Protein AF-A0A962VX64-F1 (afdb_monomer_lite)

Structure (mmCIF, N/CA/C/O backbone):
data_AF-A0A962VX64-F1
#
_entry.id   AF-A0A962VX64-F1
#
loop_
_atom_site.group_PDB
_atom_site.id
_atom_site.type_symbol
_atom_site.label_atom_id
_atom_site.label_alt_id
_atom_site.label_comp_id
_atom_site.label_asym_id
_atom_site.label_entity_id
_atom_site.label_seq_id
_atom_site.pdbx_PDB_ins_code
_atom_site.Cartn_x
_atom_site.Cartn_y
_atom_site.Cartn_z
_atom_site.occupancy
_atom_site.B_iso_or_equiv
_atom_site.auth_seq_id
_atom_site.auth_comp_i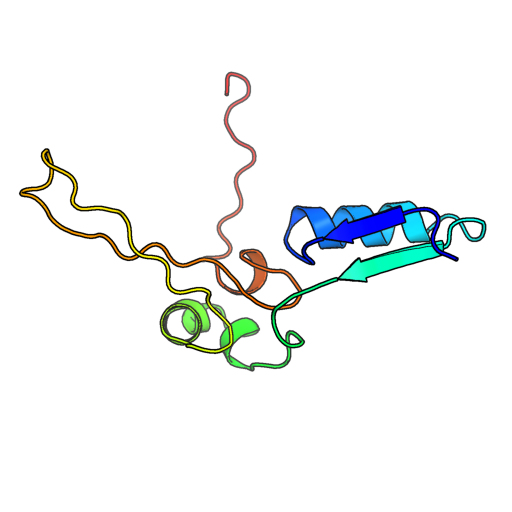d
_atom_site.auth_asym_id
_atom_site.auth_atom_id
_atom_site.pdbx_PDB_model_num
ATOM 1 N N . MET A 1 1 ? -16.042 -11.989 18.199 1.00 88.25 1 MET A N 1
ATOM 2 C CA . MET A 1 1 ? -16.595 -12.314 16.866 1.00 88.25 1 MET A CA 1
ATOM 3 C C . MET A 1 1 ? -16.645 -10.996 16.122 1.00 88.25 1 MET A C 1
ATOM 5 O O . MET A 1 1 ? -17.040 -10.033 16.756 1.00 88.25 1 MET A O 1
ATOM 9 N N . TYR A 1 2 ? -16.174 -10.919 14.879 1.00 97.50 2 TYR A N 1
ATOM 10 C CA . TYR A 1 2 ? -16.116 -9.650 14.140 1.00 97.50 2 TYR A CA 1
ATOM 11 C C . TYR A 1 2 ? -17.360 -9.470 13.272 1.00 97.50 2 TYR A C 1
ATOM 13 O O . TYR A 1 2 ? -17.817 -10.446 12.678 1.00 97.50 2 TYR A O 1
ATOM 21 N N . ASP A 1 3 ? -17.859 -8.240 13.181 1.00 97.94 3 ASP A N 1
ATOM 22 C CA . ASP A 1 3 ? -18.938 -7.859 12.263 1.00 97.94 3 ASP A CA 1
ATOM 23 C C . ASP A 1 3 ? -18.390 -7.645 10.849 1.00 97.94 3 ASP A C 1
ATOM 25 O O . ASP A 1 3 ? -19.006 -8.037 9.861 1.00 97.94 3 ASP A O 1
ATOM 29 N N . ASP A 1 4 ? -17.184 -7.076 10.765 1.00 98.31 4 ASP A N 1
ATOM 30 C CA . ASP A 1 4 ? -16.494 -6.791 9.514 1.00 98.31 4 ASP A CA 1
ATOM 31 C C . ASP A 1 4 ? -15.075 -7.355 9.537 1.00 98.31 4 ASP A C 1
ATOM 33 O O . ASP A 1 4 ? -14.319 -7.157 10.493 1.00 98.31 4 ASP A O 1
ATOM 37 N N . ILE A 1 5 ? -14.685 -8.009 8.444 1.00 98.50 5 ILE A N 1
ATOM 38 C CA . ILE A 1 5 ? -13.303 -8.421 8.196 1.00 98.50 5 ILE A CA 1
ATOM 39 C C . ILE A 1 5 ? -12.836 -7.741 6.915 1.00 98.50 5 ILE A C 1
ATOM 41 O O . ILE A 1 5 ? -13.332 -8.020 5.824 1.00 98.50 5 ILE A O 1
ATOM 45 N N . ILE A 1 6 ? -11.862 -6.851 7.051 1.00 98.69 6 ILE A N 1
ATOM 46 C CA . ILE A 1 6 ? -11.258 -6.111 5.950 1.00 98.69 6 ILE A CA 1
ATOM 47 C C . ILE A 1 6 ? -9.923 -6.772 5.623 1.00 98.69 6 ILE A C 1
ATOM 49 O O . ILE A 1 6 ? -9.024 -6.839 6.462 1.00 98.69 6 ILE A O 1
ATOM 53 N N . VAL A 1 7 ? -9.788 -7.251 4.388 1.00 98.62 7 VAL A N 1
ATOM 54 C CA . VAL A 1 7 ? -8.555 -7.874 3.897 1.00 98.62 7 VAL A CA 1
ATOM 55 C C . VAL A 1 7 ? -7.751 -6.841 3.110 1.00 98.62 7 VAL A C 1
ATOM 57 O O . VAL A 1 7 ? -8.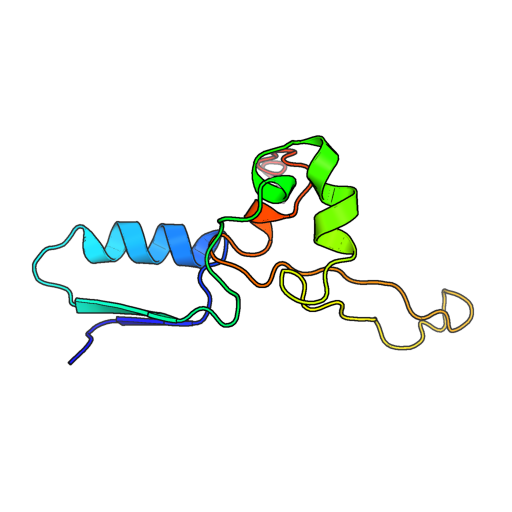110 -6.468 1.995 1.00 98.62 7 VAL A O 1
ATOM 60 N N . GLY A 1 8 ? -6.651 -6.394 3.707 1.00 98.50 8 GLY A N 1
ATOM 61 C CA . GLY A 1 8 ? -5.717 -5.404 3.184 1.00 98.50 8 GLY A CA 1
ATOM 62 C C . GLY A 1 8 ? -5.860 -4.047 3.870 1.00 98.50 8 GLY A C 1
ATOM 63 O O . GLY A 1 8 ? -6.831 -3.325 3.651 1.00 98.50 8 GLY A O 1
ATOM 64 N N . ALA A 1 9 ? -4.837 -3.636 4.617 1.00 98.38 9 ALA A N 1
ATOM 65 C CA . ALA A 1 9 ? -4.697 -2.301 5.198 1.00 98.38 9 ALA A CA 1
ATOM 66 C C . ALA A 1 9 ? -4.046 -1.327 4.207 1.00 98.38 9 ALA A C 1
ATOM 68 O O . ALA A 1 9 ? -3.085 -0.631 4.522 1.00 98.38 9 ALA A O 1
ATOM 69 N N . GLY A 1 10 ? -4.559 -1.292 2.976 1.00 98.12 10 GLY A N 1
ATOM 70 C CA . GLY A 1 10 ? -4.144 -0.327 1.960 1.00 98.12 10 GLY A CA 1
ATOM 71 C C . GLY A 1 10 ? -4.874 1.012 2.068 1.00 98.12 10 GLY A C 1
ATOM 72 O O . GLY A 1 10 ? -5.640 1.252 2.998 1.00 98.12 10 GLY A O 1
ATOM 73 N N . SER A 1 11 ? -4.708 1.861 1.051 1.00 97.81 11 SER A N 1
ATOM 74 C CA . SER A 1 11 ? -5.298 3.206 0.977 1.00 97.81 11 SER A CA 1
ATOM 75 C C . SER A 1 11 ? -6.799 3.237 1.296 1.00 97.81 11 SER A C 1
ATOM 77 O O . SER A 1 11 ? -7.249 4.082 2.062 1.00 97.81 11 SER A O 1
ATOM 79 N N . ALA A 1 12 ? -7.573 2.299 0.742 1.00 98.44 12 ALA A N 1
ATOM 80 C CA . ALA A 1 12 ? -9.006 2.188 1.014 1.00 98.44 12 ALA A CA 1
ATOM 81 C C . ALA A 1 12 ? -9.298 1.444 2.327 1.00 98.44 12 ALA A C 1
ATOM 83 O O . ALA A 1 12 ? -10.156 1.874 3.094 1.00 98.44 12 ALA A O 1
ATOM 84 N N . GLY A 1 13 ? -8.571 0.355 2.605 1.00 98.56 13 GLY A N 1
ATOM 85 C CA . GLY A 1 13 ? -8.801 -0.490 3.779 1.00 98.56 13 GLY A CA 1
ATOM 86 C C . GLY A 1 13 ? -8.592 0.246 5.099 1.00 98.56 13 GLY A C 1
ATOM 87 O O . GLY A 1 13 ? -9.434 0.144 5.985 1.00 98.56 13 GLY A O 1
ATOM 88 N N . CYS A 1 14 ? -7.543 1.069 5.205 1.00 98.38 14 CYS A N 1
ATOM 89 C CA . CYS A 1 14 ? -7.313 1.913 6.381 1.00 98.38 14 CYS A CA 1
ATOM 90 C C . CYS A 1 14 ? -8.452 2.919 6.605 1.00 98.38 14 CYS A C 1
ATOM 92 O O . CYS A 1 14 ? -8.883 3.121 7.739 1.00 98.38 14 CYS A O 1
ATOM 94 N N . VAL A 1 15 ? -8.961 3.543 5.535 1.00 98.56 15 VAL A N 1
ATOM 95 C CA . VAL A 1 15 ? -10.084 4.490 5.633 1.00 98.56 15 VAL A CA 1
ATOM 96 C C . VAL A 1 15 ? -11.356 3.766 6.059 1.00 98.56 15 VAL A C 1
ATOM 98 O O . VAL A 1 15 ? -12.043 4.234 6.963 1.00 98.56 15 VAL A O 1
ATOM 101 N N . LEU A 1 16 ? -11.657 2.626 5.437 1.00 98.50 16 LEU A N 1
ATOM 102 C CA . LEU A 1 16 ? -12.834 1.829 5.757 1.00 98.50 16 LEU A CA 1
ATOM 103 C C . LEU A 1 16 ? -12.800 1.350 7.212 1.00 98.50 16 LEU A C 1
ATOM 105 O O . LEU A 1 16 ? -13.773 1.558 7.931 1.00 98.50 16 LEU A O 1
ATOM 109 N N . ALA A 1 17 ? -11.671 0.789 7.655 1.00 98.56 17 ALA A N 1
ATOM 110 C CA . ALA A 1 17 ? -11.497 0.312 9.022 1.00 98.56 17 ALA A CA 1
ATOM 111 C C . ALA A 1 17 ? -11.751 1.432 10.034 1.00 98.56 17 ALA A C 1
ATOM 113 O O . ALA A 1 17 ? -12.587 1.263 10.912 1.00 98.56 17 ALA A O 1
ATOM 114 N N . ASN A 1 18 ? -11.121 2.596 9.840 1.00 98.62 18 ASN A N 1
ATOM 115 C CA . ASN A 1 18 ? -11.293 3.765 10.704 1.00 98.62 18 ASN A CA 1
ATOM 116 C C . ASN A 1 18 ? -12.756 4.244 10.759 1.00 98.62 18 ASN A C 1
ATOM 118 O O . ASN A 1 18 ? -13.280 4.561 11.823 1.00 98.62 18 ASN A O 1
ATOM 122 N N . ARG A 1 19 ? -13.441 4.297 9.610 1.00 98.56 19 ARG A N 1
ATOM 123 C CA . ARG A 1 19 ? -14.832 4.768 9.542 1.00 98.56 19 ARG A CA 1
ATOM 124 C C . ARG A 1 19 ? -15.813 3.790 10.183 1.00 98.56 19 ARG A C 1
ATOM 126 O O . ARG A 1 19 ? -16.721 4.242 10.870 1.00 98.56 19 ARG A O 1
ATOM 133 N N . LEU A 1 20 ? -15.641 2.487 9.966 1.00 98.44 20 LEU A N 1
ATOM 134 C CA . LEU A 1 20 ? -16.513 1.463 10.544 1.00 98.44 20 LEU A CA 1
ATOM 135 C C . LEU A 1 20 ? -16.290 1.316 12.051 1.00 98.44 20 LEU A C 1
ATOM 137 O O . LEU A 1 20 ? -17.260 1.240 12.797 1.00 98.44 20 LEU A O 1
ATOM 141 N N . SER A 1 21 ? -15.034 1.353 12.510 1.00 98.31 21 SER A N 1
ATOM 142 C CA . SER A 1 21 ? -14.700 1.248 13.936 1.00 98.31 21 SER A CA 1
ATOM 143 C C . SER A 1 21 ? -15.053 2.498 14.749 1.00 98.31 21 SER A C 1
ATOM 145 O O . SER A 1 21 ? -14.884 2.498 15.964 1.00 98.31 21 SER A O 1
ATOM 147 N N . ALA A 1 22 ? -15.492 3.583 14.101 1.00 98.56 22 ALA A N 1
ATOM 148 C CA . ALA A 1 22 ? -15.988 4.769 14.794 1.00 98.56 22 ALA A CA 1
ATOM 149 C C . ALA A 1 22 ? -17.345 4.520 15.478 1.00 98.56 22 ALA A C 1
ATOM 151 O O . ALA A 1 22 ? -17.695 5.243 16.409 1.00 98.56 22 ALA A O 1
ATOM 152 N N . ASP A 1 23 ? -18.101 3.511 15.032 1.00 98.31 23 ASP A N 1
ATOM 153 C CA . ASP A 1 23 ? -19.273 3.017 15.751 1.00 98.31 23 ASP A CA 1
ATOM 154 C C . ASP A 1 23 ? -18.820 2.040 16.852 1.00 98.31 23 ASP A C 1
ATOM 156 O O . ASP A 1 23 ? -18.300 0.967 16.533 1.00 98.31 23 ASP A O 1
ATOM 160 N N . PRO A 1 24 ? -19.022 2.362 18.145 1.00 97.44 24 PRO A N 1
ATOM 161 C CA . PRO A 1 24 ? -18.591 1.504 19.249 1.00 97.44 24 PRO A CA 1
ATOM 162 C C . PRO A 1 24 ? -19.317 0.152 19.294 1.00 97.44 24 PRO A C 1
ATOM 164 O O . PRO A 1 24 ? -18.877 -0.744 20.014 1.00 97.44 24 PRO A O 1
ATOM 167 N N . ASN A 1 25 ? -20.412 -0.013 18.545 1.00 97.81 25 ASN A N 1
ATOM 168 C CA . ASN A 1 25 ? -21.154 -1.270 18.469 1.00 97.81 25 ASN A CA 1
ATOM 169 C C . ASN A 1 25 ? -20.623 -2.227 17.393 1.00 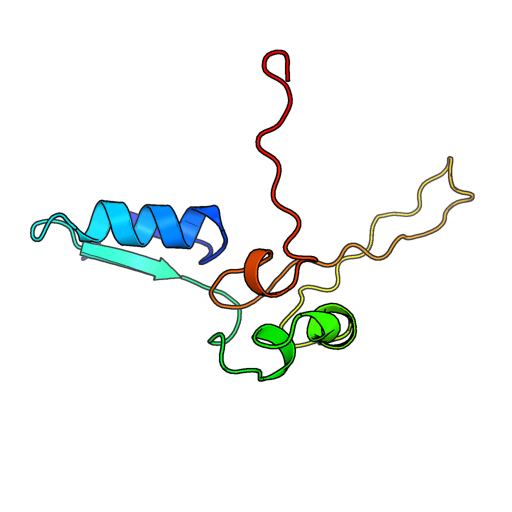97.81 25 ASN A C 1
ATOM 171 O O . ASN A 1 25 ? -21.182 -3.311 17.246 1.00 97.81 25 ASN A O 1
ATOM 175 N N . ARG A 1 26 ? -19.578 -1.851 16.640 1.00 97.94 26 ARG A N 1
ATOM 176 C CA . ARG A 1 26 ? -18.986 -2.691 15.588 1.00 97.94 26 ARG A CA 1
ATOM 177 C C . ARG A 1 26 ? -17.609 -3.207 15.982 1.00 97.94 26 ARG A C 1
ATOM 179 O O . ARG A 1 26 ? -16.710 -2.439 16.323 1.00 97.94 26 ARG A O 1
ATOM 186 N N . GLN A 1 27 ? -17.402 -4.514 15.851 1.00 98.44 27 GLN A N 1
ATOM 187 C CA . GLN A 1 27 ? -16.088 -5.146 15.922 1.00 98.44 27 GLN A CA 1
ATOM 188 C C . GLN A 1 27 ? -15.508 -5.323 14.518 1.00 98.44 27 GLN A C 1
ATOM 190 O O . GLN A 1 27 ? -15.930 -6.193 13.758 1.00 98.44 27 GLN A O 1
ATOM 195 N N . VAL A 1 28 ? -14.482 -4.535 14.198 1.00 98.62 28 VAL A N 1
ATOM 196 C CA . VAL A 1 28 ? -13.790 -4.575 12.903 1.00 98.62 28 VAL A CA 1
ATOM 197 C C . VAL A 1 28 ? -12.452 -5.301 13.042 1.00 98.62 28 VAL A C 1
ATOM 199 O O . VAL A 1 28 ? -11.628 -4.948 13.884 1.00 98.62 28 VAL A O 1
ATOM 202 N N . CYS A 1 29 ? -12.210 -6.295 12.189 1.00 98.50 29 CYS A N 1
ATOM 203 C CA . CYS A 1 29 ? -10.902 -6.919 12.007 1.00 98.50 29 CYS A CA 1
ATOM 204 C C . CYS A 1 29 ? -10.254 -6.388 10.729 1.00 98.50 29 CYS A C 1
ATOM 206 O O . CYS A 1 29 ? -10.844 -6.473 9.653 1.00 98.50 29 CYS A O 1
ATOM 208 N N . LEU A 1 30 ? -9.028 -5.882 10.833 1.00 98.56 30 LEU A N 1
ATOM 209 C CA . LEU A 1 30 ? -8.221 -5.482 9.685 1.00 98.56 30 LEU A CA 1
ATOM 210 C C . LEU A 1 30 ? -7.024 -6.425 9.561 1.00 98.56 30 LEU A C 1
ATOM 212 O O . LEU A 1 30 ? -6.205 -6.510 10.473 1.00 98.56 30 LEU A O 1
ATOM 216 N N . LEU A 1 31 ? -6.926 -7.124 8.433 1.00 98.44 31 LEU A N 1
ATOM 217 C CA . LEU A 1 31 ? -5.842 -8.057 8.141 1.00 98.44 31 LEU A CA 1
ATOM 218 C C . LEU A 1 31 ? -4.909 -7.456 7.094 1.00 98.44 31 LEU A C 1
ATOM 220 O O . LEU A 1 31 ? -5.346 -7.130 5.996 1.00 98.44 31 LEU A O 1
ATOM 224 N N . GLU A 1 32 ? -3.621 -7.357 7.403 1.00 98.50 32 GLU A N 1
ATOM 225 C CA . GLU A 1 32 ? -2.589 -6.904 6.468 1.00 98.50 32 GLU A CA 1
ATOM 226 C C . GLU A 1 32 ? -1.486 -7.953 6.357 1.00 98.50 32 GLU A C 1
ATOM 228 O O . GLU A 1 32 ? -1.058 -8.533 7.352 1.00 98.50 32 GLU A O 1
ATOM 233 N N . ALA A 1 33 ? -1.041 -8.221 5.129 1.00 98.31 33 ALA A N 1
ATOM 234 C CA . ALA A 1 33 ? -0.014 -9.224 4.865 1.00 98.31 33 ALA A CA 1
ATOM 235 C C . ALA A 1 33 ? 1.407 -8.692 5.104 1.00 98.31 33 ALA A C 1
ATOM 237 O O . ALA A 1 33 ? 2.352 -9.476 5.232 1.00 98.31 33 ALA A O 1
ATOM 238 N N . GLY A 1 34 ? 1.582 -7.372 5.043 1.00 97.62 34 GLY A N 1
ATOM 239 C CA . GLY A 1 34 ? 2.834 -6.691 5.336 1.00 97.62 34 GLY A CA 1
ATOM 240 C C . GLY A 1 34 ? 3.053 -6.367 6.811 1.00 97.62 34 GLY A C 1
ATOM 241 O O . GLY A 1 34 ? 2.153 -6.537 7.629 1.00 97.62 34 GLY A O 1
ATOM 242 N N . PRO A 1 35 ? 4.262 -5.891 7.155 1.00 97.50 35 PRO A N 1
ATOM 243 C CA . PRO A 1 35 ? 4.561 -5.407 8.493 1.00 97.50 35 PRO A CA 1
ATOM 244 C C . PRO A 1 35 ? 3.885 -4.054 8.766 1.00 97.50 35 PRO A C 1
ATOM 246 O O . PRO A 1 35 ? 3.263 -3.442 7.893 1.00 97.50 35 PRO A O 1
ATOM 249 N N . GLU A 1 36 ? 4.054 -3.568 9.990 1.00 97.00 36 GLU A N 1
ATOM 250 C CA . GLU A 1 36 ? 3.725 -2.192 10.344 1.00 97.00 36 GLU A CA 1
ATOM 251 C C . GLU A 1 36 ? 4.584 -1.172 9.578 1.00 97.00 36 GLU A C 1
ATOM 253 O O . GLU A 1 36 ? 5.724 -1.442 9.184 1.00 97.00 36 GLU A O 1
ATOM 258 N N . ASP A 1 37 ? 4.045 0.038 9.431 1.00 93.94 37 ASP A N 1
ATOM 259 C CA . ASP A 1 37 ? 4.683 1.173 8.761 1.00 93.94 37 ASP A CA 1
ATOM 260 C C . ASP A 1 37 ? 5.721 1.872 9.668 1.00 93.94 37 ASP A C 1
ATOM 262 O O . ASP A 1 37 ? 5.567 3.012 10.107 1.00 93.94 37 ASP A O 1
ATOM 266 N N . THR A 1 38 ? 6.792 1.154 10.006 1.00 96.62 38 THR A N 1
ATOM 267 C CA . THR A 1 38 ? 7.859 1.652 10.897 1.00 96.62 38 THR A CA 1
ATOM 268 C C . THR A 1 38 ? 9.166 1.954 10.168 1.00 96.62 38 THR A C 1
ATOM 270 O O . THR A 1 38 ? 10.116 2.464 10.763 1.00 96.62 38 THR A O 1
ATOM 273 N N . SER A 1 39 ? 9.249 1.658 8.867 1.00 96.25 39 SER A N 1
ATOM 274 C CA . SER A 1 39 ? 10.465 1.903 8.092 1.00 96.25 39 SER A CA 1
ATOM 275 C C . SER A 1 39 ? 10.694 3.406 7.893 1.00 96.25 39 SER A C 1
ATOM 277 O O . SER A 1 39 ? 9.829 4.068 7.323 1.00 96.25 39 SER A O 1
ATOM 279 N N . PRO A 1 40 ? 11.878 3.959 8.224 1.00 96.44 40 PRO A N 1
ATOM 280 C CA . PRO A 1 40 ? 12.177 5.374 7.976 1.00 96.44 40 PRO A CA 1
ATOM 281 C C . PRO A 1 40 ? 12.048 5.779 6.502 1.00 96.44 40 PRO A C 1
ATOM 283 O O . PRO A 1 40 ? 11.772 6.934 6.194 1.00 96.44 40 PRO A O 1
ATOM 286 N N . TRP A 1 41 ? 12.219 4.823 5.582 1.00 96.69 41 TRP A N 1
ATOM 287 C CA . TRP A 1 41 ? 12.073 5.049 4.144 1.00 96.69 41 TRP A CA 1
ATOM 288 C C . TRP A 1 41 ? 10.636 5.327 3.709 1.00 96.69 41 TRP A C 1
ATOM 290 O O . TRP A 1 41 ? 10.443 5.866 2.629 1.00 96.69 41 TRP A O 1
ATOM 300 N N . ILE A 1 42 ? 9.634 4.960 4.506 1.00 97.00 42 ILE A N 1
ATOM 301 C CA . ILE A 1 42 ? 8.244 5.321 4.213 1.00 97.00 42 ILE A CA 1
ATOM 302 C C . ILE A 1 42 ? 7.997 6.794 4.559 1.00 97.00 42 ILE A C 1
ATOM 304 O O . ILE A 1 42 ? 7.355 7.524 3.811 1.00 97.00 42 ILE A O 1
ATOM 308 N N . HIS A 1 43 ? 8.588 7.258 5.657 1.00 96.06 43 HIS A N 1
ATOM 309 C CA . HIS A 1 43 ? 8.380 8.607 6.189 1.00 96.06 43 HIS A CA 1
ATOM 310 C C . HIS A 1 43 ? 9.228 9.683 5.492 1.00 96.06 43 HIS A C 1
ATOM 312 O O . HIS A 1 43 ? 9.050 10.875 5.738 1.00 96.06 43 HIS A O 1
ATOM 318 N N . LEU A 1 44 ? 10.147 9.284 4.607 1.00 96.19 44 LEU A N 1
ATOM 319 C CA . LEU A 1 44 ? 10.948 10.187 3.780 1.00 96.19 44 LEU A CA 1
ATOM 320 C C . LEU A 1 44 ? 10.411 10.210 2.340 1.00 96.19 44 LEU A C 1
ATOM 322 O O . LEU A 1 44 ? 10.406 9.162 1.699 1.00 96.19 44 LEU A O 1
ATOM 326 N N . PRO A 1 45 ? 10.086 11.382 1.757 1.00 92.00 45 PRO A N 1
ATOM 327 C CA . PRO A 1 45 ? 9.591 11.488 0.379 1.00 92.00 45 PRO A CA 1
ATOM 328 C C . PRO A 1 45 ? 10.438 10.773 -0.682 1.00 92.00 45 PRO A C 1
ATOM 330 O O . PRO A 1 45 ? 9.931 10.051 -1.537 1.00 92.00 45 PRO A O 1
ATOM 333 N N . VAL A 1 46 ? 11.761 10.940 -0.611 1.00 95.12 46 VAL A N 1
ATOM 334 C CA . VAL A 1 46 ? 12.720 10.290 -1.523 1.00 95.12 46 VAL A CA 1
ATOM 335 C C . VAL A 1 46 ? 12.866 8.785 -1.250 1.00 95.12 46 VAL A C 1
ATOM 337 O O . VAL A 1 46 ? 13.447 8.042 -2.040 1.00 95.12 46 VAL A O 1
ATOM 340 N N . GLY A 1 47 ? 12.326 8.312 -0.130 1.00 95.12 47 GLY A N 1
ATOM 341 C CA . GLY A 1 47 ? 12.406 6.936 0.329 1.00 95.12 47 GLY A CA 1
ATOM 342 C C . GLY A 1 47 ? 11.691 5.926 -0.574 1.00 95.12 47 GLY A C 1
ATOM 343 O O . GLY A 1 47 ? 12.025 4.739 -0.529 1.00 95.12 47 GLY A O 1
ATOM 344 N N . ILE A 1 48 ? 10.819 6.391 -1.481 1.00 95.19 48 ILE A N 1
ATOM 345 C CA . ILE A 1 48 ? 10.153 5.573 -2.507 1.00 95.19 48 ILE A CA 1
ATOM 346 C C . ILE A 1 48 ? 11.124 4.660 -3.276 1.00 95.19 48 ILE A C 1
ATOM 348 O O . ILE A 1 48 ? 10.828 3.491 -3.520 1.00 95.19 48 ILE A O 1
ATOM 352 N N . PHE A 1 49 ? 12.328 5.135 -3.612 1.00 93.88 49 PHE A N 1
ATOM 353 C CA . PHE A 1 49 ? 13.305 4.330 -4.356 1.00 93.88 49 PHE A CA 1
ATOM 354 C C . PHE A 1 49 ? 13.791 3.105 -3.568 1.00 93.88 49 PHE A C 1
ATOM 356 O O . PHE A 1 49 ? 14.098 2.063 -4.159 1.00 93.88 49 PHE A O 1
ATOM 363 N N . PHE A 1 50 ? 13.847 3.214 -2.240 1.00 95.81 50 PHE A N 1
ATOM 364 C CA . PHE A 1 50 ? 14.228 2.122 -1.349 1.00 95.81 50 PHE A CA 1
ATOM 365 C C . PHE A 1 50 ? 13.041 1.194 -1.084 1.00 95.81 50 PHE A C 1
ATOM 367 O O . PHE A 1 50 ? 13.187 -0.029 -1.168 1.00 95.81 50 PHE A O 1
ATOM 374 N N . THR A 1 51 ? 11.850 1.747 -0.841 1.00 95.88 51 THR A N 1
ATOM 375 C CA . THR A 1 51 ? 10.645 0.948 -0.573 1.00 95.88 51 THR A CA 1
ATOM 376 C C . THR A 1 51 ? 10.185 0.161 -1.803 1.00 95.88 51 THR A C 1
ATOM 378 O O . THR A 1 51 ? 9.796 -0.998 -1.666 1.00 95.88 51 THR A O 1
ATOM 381 N N . MET A 1 52 ? 10.340 0.696 -3.021 1.00 93.69 52 MET A N 1
ATOM 382 C CA . MET A 1 52 ? 10.077 -0.033 -4.272 1.00 93.69 52 MET A CA 1
ATOM 383 C C . MET A 1 52 ? 10.950 -1.285 -4.433 1.00 93.69 52 MET A C 1
ATOM 385 O O . MET A 1 52 ? 10.512 -2.275 -5.012 1.00 93.69 52 MET A O 1
ATOM 389 N N . ARG A 1 53 ? 12.190 -1.265 -3.934 1.00 92.56 53 ARG A N 1
ATOM 390 C CA . ARG A 1 53 ? 13.135 -2.391 -4.049 1.00 92.56 53 ARG A CA 1
ATOM 391 C C . ARG A 1 53 ? 13.042 -3.376 -2.882 1.00 92.56 53 ARG A C 1
ATOM 393 O O . ARG A 1 53 ? 13.614 -4.465 -2.963 1.00 92.56 53 ARG A O 1
ATOM 400 N N . SER A 1 54 ? 12.334 -3.011 -1.816 1.00 95.75 54 SER A N 1
ATOM 401 C CA . SER A 1 54 ? 12.196 -3.822 -0.609 1.00 95.75 54 SER A CA 1
ATOM 402 C C . SER A 1 54 ? 11.476 -5.142 -0.888 1.00 95.75 54 SER A C 1
ATOM 404 O O . SER A 1 54 ? 10.461 -5.174 -1.573 1.00 95.75 54 SER A O 1
ATOM 406 N N . ARG A 1 55 ? 11.979 -6.248 -0.330 1.00 95.19 55 ARG A N 1
ATOM 407 C CA . ARG A 1 55 ? 11.295 -7.556 -0.372 1.00 95.19 55 ARG A CA 1
ATOM 408 C C . ARG A 1 55 ? 10.247 -7.714 0.733 1.00 95.19 55 ARG A C 1
ATOM 410 O O . ARG A 1 55 ? 9.466 -8.656 0.683 1.00 95.19 55 ARG A O 1
ATOM 417 N N . THR A 1 56 ? 10.265 -6.833 1.733 1.00 96.50 56 THR A N 1
ATOM 418 C CA . THR A 1 56 ? 9.360 -6.884 2.889 1.00 96.50 56 THR A CA 1
ATOM 419 C C . THR A 1 56 ? 8.177 -5.939 2.721 1.00 96.50 56 THR A C 1
ATOM 421 O O . THR A 1 56 ? 7.052 -6.342 2.986 1.00 96.50 56 THR A O 1
ATOM 424 N N . LEU A 1 57 ? 8.427 -4.722 2.224 1.00 97.44 57 LEU A N 1
ATOM 425 C CA . LEU A 1 57 ? 7.427 -3.652 2.081 1.00 97.44 57 LEU A CA 1
ATOM 426 C C . LEU A 1 57 ? 6.738 -3.634 0.710 1.00 97.44 57 LEU A C 1
ATOM 428 O O . LEU A 1 57 ? 5.860 -2.808 0.463 1.00 97.44 57 LEU A O 1
ATOM 432 N N . ASN A 1 58 ? 7.159 -4.502 -0.211 1.00 97.25 58 ASN A N 1
ATOM 433 C CA . ASN A 1 58 ? 6.660 -4.531 -1.578 1.00 97.25 58 ASN A CA 1
ATOM 434 C C . ASN A 1 58 ? 6.420 -5.969 -2.032 1.00 97.25 58 ASN A C 1
ATOM 436 O O . ASN A 1 58 ? 7.254 -6.849 -1.815 1.00 97.25 58 ASN A O 1
ATOM 440 N N . TRP A 1 59 ? 5.303 -6.193 -2.713 1.00 97.56 59 TRP A N 1
ATOM 441 C CA . TRP A 1 59 ? 4.977 -7.476 -3.332 1.00 97.56 59 TRP A CA 1
ATOM 442 C C . TRP A 1 59 ? 5.899 -7.840 -4.499 1.00 97.56 59 TRP A C 1
ATOM 444 O O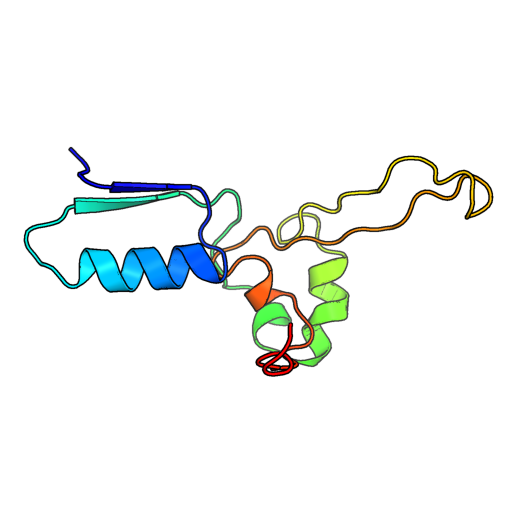 . TRP A 1 59 ? 6.086 -9.017 -4.790 1.00 97.56 59 TRP A O 1
ATOM 454 N N . ARG A 1 60 ? 6.501 -6.835 -5.146 1.00 96.06 60 ARG A N 1
ATOM 455 C CA . ARG A 1 60 ? 7.445 -6.967 -6.264 1.00 96.06 60 ARG A CA 1
ATOM 456 C C . ARG A 1 60 ? 6.909 -7.809 -7.423 1.00 96.06 60 ARG A C 1
ATOM 458 O O . ARG A 1 60 ? 7.644 -8.616 -7.992 1.00 96.06 60 ARG A O 1
ATOM 465 N N . TYR A 1 61 ? 5.645 -7.601 -7.779 1.00 97.12 61 TYR A N 1
ATOM 466 C CA . TYR A 1 61 ? 5.062 -8.278 -8.927 1.00 97.12 61 TYR A CA 1
ATOM 467 C C . TYR A 1 61 ? 5.794 -7.923 -10.219 1.00 97.12 61 TYR A C 1
ATOM 469 O O . TYR A 1 61 ? 6.443 -6.878 -10.349 1.00 97.12 61 TYR A O 1
ATOM 477 N N . GLN A 1 62 ? 5.669 -8.826 -11.178 1.00 97.50 62 GLN A N 1
ATOM 478 C CA . GLN A 1 62 ? 6.068 -8.613 -12.554 1.00 97.50 62 GLN A CA 1
ATOM 479 C C . GLN A 1 62 ? 4.879 -8.934 -13.446 1.00 97.50 62 GLN A C 1
ATOM 481 O O . GLN A 1 62 ? 4.075 -9.802 -13.109 1.00 97.50 62 GLN A O 1
ATOM 486 N N . THR A 1 63 ? 4.766 -8.229 -14.564 1.00 97.88 63 THR A N 1
ATOM 487 C CA . THR A 1 63 ? 3.789 -8.586 -15.593 1.00 97.88 63 THR A CA 1
ATOM 488 C C . THR A 1 63 ? 4.179 -9.909 -16.258 1.00 97.88 63 THR A C 1
ATOM 490 O O . THR A 1 63 ? 5.333 -10.362 -16.179 1.00 97.88 63 THR A O 1
ATOM 493 N N . GLU A 1 64 ? 3.225 -10.511 -16.964 1.00 98.12 64 GLU A N 1
ATOM 494 C CA . GLU A 1 64 ? 3.562 -11.493 -17.990 1.00 98.12 64 GLU A CA 1
ATOM 495 C C . GLU A 1 64 ? 4.305 -10.816 -19.163 1.00 98.12 64 GLU A C 1
ATOM 497 O O . GLU A 1 64 ? 4.398 -9.582 -19.209 1.00 98.12 64 GLU A O 1
ATOM 502 N N . PRO A 1 65 ? 4.943 -11.589 -20.059 1.00 98.12 65 PRO A N 1
ATOM 503 C CA . PRO A 1 65 ? 5.622 -11.044 -21.223 1.00 98.12 65 PRO A CA 1
ATOM 504 C C . PRO A 1 65 ? 4.617 -10.342 -22.133 1.00 98.12 65 PRO A C 1
ATOM 506 O O . PRO A 1 65 ? 3.683 -10.961 -22.636 1.00 98.12 65 PRO A O 1
ATOM 509 N N . GLU A 1 66 ? 4.835 -9.054 -22.368 1.00 97.50 66 GLU A N 1
ATOM 510 C CA . GLU A 1 66 ? 3.950 -8.251 -23.209 1.00 97.50 66 GLU A CA 1
ATOM 511 C C . GLU A 1 66 ? 4.436 -8.286 -24.659 1.00 97.50 66 GLU A C 1
ATOM 513 O O . GLU A 1 66 ? 5.528 -7.794 -24.963 1.00 97.50 66 GLU A O 1
ATOM 518 N N . THR A 1 67 ? 3.639 -8.864 -25.562 1.00 97.56 67 THR A N 1
ATOM 519 C CA . THR A 1 67 ? 4.025 -9.060 -26.975 1.00 97.56 67 THR A CA 1
ATOM 520 C C . THR A 1 67 ? 4.352 -7.728 -27.653 1.00 97.56 67 THR A C 1
ATOM 522 O O . THR A 1 67 ? 5.410 -7.591 -28.268 1.00 97.56 67 THR A O 1
ATOM 525 N N . GLU A 1 68 ? 3.529 -6.706 -27.413 1.00 97.81 68 GLU A N 1
ATOM 526 C CA . GLU A 1 68 ? 3.713 -5.348 -27.949 1.00 97.81 68 GLU A CA 1
ATOM 527 C C . GLU A 1 68 ? 4.897 -4.592 -27.329 1.00 97.81 68 GLU A C 1
ATOM 529 O O . GLU A 1 68 ? 5.282 -3.517 -27.785 1.00 97.81 68 GLU A O 1
ATOM 534 N N . LEU A 1 69 ? 5.510 -5.150 -26.284 1.00 97.44 69 LEU A N 1
ATOM 535 C CA . LEU A 1 69 ? 6.711 -4.610 -25.658 1.00 97.44 69 LEU A CA 1
ATOM 536 C C . LEU A 1 69 ? 7.900 -5.550 -25.842 1.00 97.44 69 LEU A C 1
ATOM 538 O O . LEU A 1 69 ? 8.733 -5.647 -24.939 1.00 97.44 69 LEU A O 1
ATOM 542 N N . TYR A 1 70 ? 7.985 -6.227 -26.992 1.00 97.69 70 TYR A N 1
ATOM 543 C CA . TYR A 1 70 ? 9.051 -7.177 -27.329 1.00 97.69 70 TYR A CA 1
ATOM 544 C C . TYR A 1 70 ? 9.209 -8.287 -26.276 1.00 97.69 70 TYR A C 1
ATOM 546 O O . TYR A 1 70 ? 10.325 -8.651 -25.904 1.00 97.69 70 TYR A O 1
ATOM 554 N N . ASN A 1 71 ? 8.089 -8.800 -25.756 1.00 97.75 71 ASN A N 1
ATOM 555 C CA . ASN A 1 71 ? 8.029 -9.824 -24.706 1.00 97.7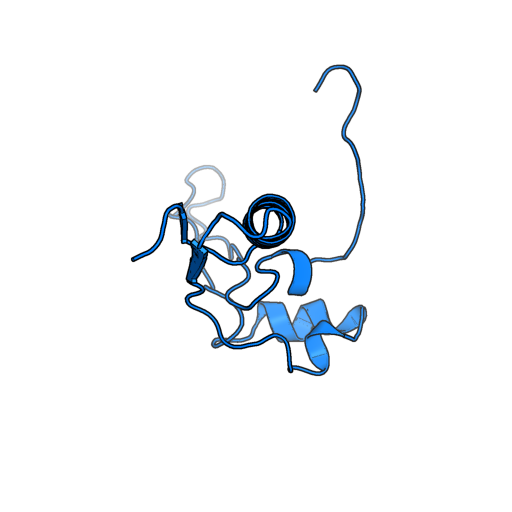5 71 ASN A CA 1
ATOM 556 C C . ASN A 1 71 ? 8.738 -9.437 -23.395 1.00 97.75 71 ASN A C 1
ATOM 558 O O . ASN A 1 71 ? 9.174 -10.301 -22.630 1.00 97.75 71 ASN A O 1
ATOM 562 N N . ARG A 1 72 ? 8.870 -8.138 -23.099 1.00 98.12 72 ARG A N 1
ATOM 563 C CA . ARG A 1 72 ? 9.408 -7.692 -21.807 1.00 98.12 72 ARG A CA 1
ATOM 564 C C . ARG A 1 72 ? 8.431 -8.009 -20.678 1.00 98.12 72 ARG A C 1
ATOM 566 O O . ARG A 1 72 ? 7.228 -7.809 -20.813 1.00 98.12 72 ARG A O 1
ATOM 573 N N . ARG A 1 73 ? 8.986 -8.396 -19.528 1.00 97.94 73 ARG A N 1
ATOM 574 C CA . ARG A 1 73 ? 8.291 -8.380 -18.235 1.00 97.94 73 ARG A CA 1
ATOM 575 C C . ARG A 1 73 ? 8.584 -7.061 -17.533 1.00 97.94 73 ARG A C 1
ATOM 577 O O . ARG A 1 73 ? 9.746 -6.666 -17.413 1.00 97.94 73 ARG A O 1
ATOM 584 N N . LEU A 1 74 ? 7.545 -6.377 -17.075 1.00 96.88 74 LEU A N 1
ATOM 585 C CA . LEU A 1 74 ? 7.666 -5.084 -16.412 1.00 96.88 74 LEU A CA 1
ATOM 586 C C . LEU A 1 74 ? 7.572 -5.238 -14.900 1.00 96.88 74 LEU A C 1
ATOM 588 O O . LEU A 1 74 ? 6.809 -6.054 -14.389 1.00 96.88 74 LEU A O 1
ATOM 592 N N . PHE A 1 75 ? 8.347 -4.433 -14.178 1.00 95.94 75 PHE A N 1
ATOM 593 C CA . PHE A 1 75 ? 8.264 -4.373 -12.725 1.00 95.94 75 PHE A CA 1
ATOM 594 C C . PHE A 1 75 ? 6.995 -3.628 -12.298 1.00 95.94 75 PHE A C 1
ATOM 596 O O . PHE A 1 75 ? 6.798 -2.480 -12.692 1.00 95.94 75 PHE A O 1
ATOM 603 N N . TRP A 1 76 ? 6.165 -4.269 -11.473 1.00 96.12 76 TRP A N 1
ATOM 604 C CA . TRP A 1 76 ? 4.868 -3.750 -11.040 1.00 96.12 76 TRP A CA 1
ATOM 605 C C . TRP A 1 76 ? 4.790 -3.675 -9.504 1.00 96.12 76 TRP A C 1
ATOM 607 O O . TRP A 1 76 ? 4.243 -4.563 -8.843 1.00 96.12 76 TRP A O 1
ATOM 617 N N . PRO A 1 77 ? 5.391 -2.642 -8.889 1.00 96.00 77 PRO A N 1
ATOM 618 C CA . PRO A 1 77 ? 5.477 -2.537 -7.439 1.00 96.00 77 PRO A CA 1
ATOM 619 C C . PRO A 1 77 ? 4.099 -2.331 -6.806 1.00 96.00 77 PRO A C 1
ATOM 621 O O . PRO A 1 77 ? 3.309 -1.503 -7.258 1.00 96.00 77 PRO A O 1
ATOM 624 N N . ARG A 1 78 ? 3.834 -3.040 -5.707 1.00 97.56 78 ARG A N 1
ATOM 625 C CA . ARG A 1 78 ? 2.636 -2.860 -4.873 1.00 97.56 78 ARG A CA 1
ATOM 626 C C . ARG A 1 78 ? 3.032 -2.887 -3.408 1.00 97.56 78 ARG A C 1
ATOM 628 O O . ARG A 1 78 ? 3.790 -3.765 -3.003 1.00 97.56 78 ARG A O 1
ATOM 635 N N . GLY A 1 79 ? 2.517 -1.943 -2.626 1.00 97.75 79 GLY A N 1
ATOM 636 C CA . GLY A 1 79 ? 2.819 -1.858 -1.199 1.00 97.75 79 GLY A CA 1
ATOM 637 C C . GLY A 1 79 ? 2.300 -3.071 -0.438 1.00 97.75 79 GLY A C 1
ATOM 638 O O . GLY A 1 79 ? 1.183 -3.526 -0.685 1.00 97.75 79 GLY A O 1
ATOM 639 N N . LYS A 1 80 ? 3.137 -3.582 0.460 1.00 98.19 80 LYS A N 1
ATOM 640 C CA . LYS A 1 80 ? 2.871 -4.695 1.368 1.00 98.19 80 LYS A CA 1
ATOM 641 C C . LYS A 1 80 ? 3.271 -4.247 2.773 1.00 98.19 80 LYS A C 1
ATOM 643 O O . LYS A 1 80 ? 4.364 -4.556 3.229 1.00 98.19 80 LYS A O 1
ATOM 648 N N . THR A 1 81 ? 2.437 -3.428 3.396 1.00 98.06 81 THR A N 1
ATOM 649 C CA . THR A 1 81 ? 2.645 -2.800 4.713 1.00 98.06 81 THR A CA 1
ATOM 650 C C . THR A 1 81 ? 1.328 -2.147 5.133 1.00 98.06 81 THR A C 1
ATOM 652 O O . THR A 1 81 ? 0.470 -1.930 4.274 1.00 98.06 81 THR A O 1
ATOM 655 N N . LEU A 1 82 ? 1.156 -1.786 6.407 1.00 98.00 82 LEU A N 1
ATOM 656 C CA . LEU A 1 82 ? 0.073 -0.873 6.802 1.00 98.00 82 LEU A CA 1
ATOM 657 C C . LEU A 1 82 ? 0.151 0.427 5.977 1.00 98.00 82 LEU A C 1
ATOM 659 O O . LEU A 1 82 ? 1.240 0.942 5.757 1.00 98.00 82 LEU A O 1
ATOM 663 N N . GLY A 1 83 ? -0.987 0.906 5.468 1.00 97.56 83 GLY A N 1
ATOM 664 C CA . GLY A 1 83 ? -1.090 1.982 4.467 1.00 97.56 83 GLY A CA 1
ATOM 665 C C . GLY A 1 83 ? -0.947 1.503 3.010 1.00 97.56 83 GLY A C 1
ATOM 666 O O . GLY A 1 83 ? -1.357 2.187 2.062 1.00 97.56 83 GLY A O 1
ATOM 667 N N . GLY A 1 84 ? -0.444 0.285 2.799 1.00 98.00 84 GLY A N 1
ATOM 668 C CA . GLY A 1 84 ? -0.316 -0.386 1.510 1.00 98.00 84 GLY A CA 1
ATOM 669 C C . GLY A 1 84 ? 0.475 0.431 0.496 1.00 98.00 84 GLY A C 1
ATOM 670 O O . GLY A 1 84 ? 1.593 0.868 0.750 1.00 98.00 84 GLY A O 1
ATOM 671 N N . SER A 1 85 ? -0.087 0.623 -0.700 1.00 97.56 85 SER A N 1
ATOM 672 C CA . SER A 1 85 ? 0.614 1.373 -1.751 1.00 97.56 85 SER A CA 1
ATOM 673 C C . SER A 1 85 ? 0.712 2.873 -1.456 1.00 97.56 85 SER A C 1
ATOM 675 O O . SER A 1 85 ? 1.605 3.504 -2.007 1.00 97.56 85 SER A O 1
ATOM 677 N N . SER A 1 86 ? -0.128 3.442 -0.579 1.00 96.94 86 SER A N 1
ATOM 678 C CA . SER A 1 86 ? 0.029 4.845 -0.163 1.00 96.94 86 SER A CA 1
ATOM 679 C C . SER A 1 86 ? 1.323 5.082 0.615 1.00 96.94 86 SER A C 1
ATOM 681 O O . SER A 1 86 ? 1.917 6.139 0.462 1.00 96.94 86 SER A O 1
ATOM 683 N N . SER A 1 87 ? 1.793 4.090 1.373 1.00 96.88 87 SER A N 1
ATOM 684 C CA . SER A 1 87 ? 3.052 4.155 2.128 1.00 96.88 87 SER A CA 1
ATOM 685 C C . SER A 1 87 ? 4.305 4.031 1.252 1.00 96.88 87 SER A C 1
ATOM 687 O O . SER A 1 87 ? 5.420 4.213 1.724 1.00 96.88 87 SER A O 1
ATOM 689 N N . ILE A 1 88 ? 4.163 3.692 -0.033 1.00 96.00 88 ILE A N 1
ATOM 690 C CA . ILE A 1 88 ? 5.305 3.503 -0.942 1.00 96.00 88 ILE A CA 1
ATOM 691 C C . ILE A 1 88 ? 5.103 4.174 -2.309 1.00 96.00 88 ILE A C 1
ATOM 693 O O . ILE A 1 88 ? 5.686 3.741 -3.304 1.00 96.00 88 ILE A O 1
ATOM 697 N N . ASN A 1 89 ? 4.232 5.181 -2.389 1.00 95.38 89 ASN A N 1
ATOM 698 C CA . ASN A 1 89 ? 3.966 5.915 -3.625 1.00 95.38 89 ASN A CA 1
ATOM 699 C C . ASN A 1 89 ? 4.816 7.193 -3.722 1.00 95.38 89 ASN A C 1
ATOM 701 O O . ASN A 1 89 ? 5.636 7.499 -2.862 1.00 95.38 89 ASN A O 1
ATOM 705 N N . ALA A 1 90 ? 4.604 7.952 -4.799 1.00 95.38 90 ALA A N 1
ATOM 706 C CA . ALA A 1 90 ? 5.244 9.250 -5.016 1.00 95.38 90 ALA A CA 1
ATOM 707 C C . ALA A 1 90 ? 4.487 10.426 -4.363 1.00 95.38 90 ALA A C 1
ATOM 709 O O . ALA A 1 90 ? 4.809 11.578 -4.628 1.00 95.38 90 ALA A O 1
ATOM 710 N N . MET A 1 91 ? 3.452 10.144 -3.564 1.00 94.75 91 MET A N 1
ATOM 711 C CA . MET A 1 91 ? 2.596 11.097 -2.837 1.00 94.75 91 MET A CA 1
ATOM 712 C C . MET A 1 91 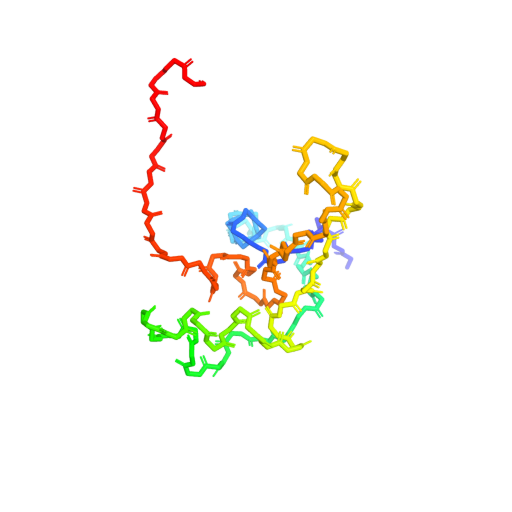? 1.893 12.163 -3.686 1.00 94.75 91 MET A C 1
ATOM 714 O O . MET A 1 91 ? 1.292 13.094 -3.151 1.00 94.75 91 MET A O 1
ATOM 718 N N . VAL A 1 92 ? 1.920 12.027 -5.009 1.00 96.31 92 VAL A N 1
ATOM 719 C CA . VAL A 1 92 ? 1.168 12.901 -5.905 1.00 96.31 92 VAL A CA 1
ATOM 720 C C . VAL A 1 92 ? -0.319 12.645 -5.695 1.00 96.31 92 VAL A C 1
ATOM 722 O O . VAL A 1 92 ? -0.802 11.526 -5.876 1.00 96.31 92 VAL A O 1
ATOM 725 N N . TYR A 1 93 ? -1.045 13.695 -5.321 1.00 96.81 93 TYR A N 1
ATOM 726 C CA . TYR A 1 93 ? -2.488 13.645 -5.152 1.00 96.81 93 TYR A CA 1
ATOM 727 C C . TYR A 1 93 ? -3.194 14.233 -6.369 1.00 96.81 93 TYR A C 1
ATOM 729 O O . TYR A 1 93 ? -2.916 15.354 -6.790 1.00 96.81 93 TYR A O 1
ATOM 737 N N . THR A 1 94 ? -4.152 13.480 -6.900 1.00 97.25 94 THR A N 1
ATOM 738 C CA . THR A 1 94 ? -5.082 13.929 -7.936 1.00 97.25 94 THR A CA 1
ATOM 739 C C . THR A 1 94 ? -6.475 13.402 -7.600 1.00 97.25 94 THR A C 1
ATOM 741 O O . THR A 1 94 ? -6.607 12.349 -6.975 1.00 97.25 94 THR A O 1
ATOM 744 N N . ARG A 1 95 ? -7.523 14.145 -7.976 1.00 97.56 95 ARG A N 1
ATOM 745 C CA . ARG A 1 95 ? -8.916 13.680 -7.845 1.00 97.56 95 ARG A CA 1
ATOM 746 C C . ARG A 1 95 ? -9.452 12.986 -9.096 1.00 97.56 95 ARG A C 1
ATOM 748 O O . ARG A 1 95 ? -10.492 12.349 -9.000 1.00 97.56 95 ARG A O 1
ATOM 755 N N . GLY A 1 96 ? -8.755 13.115 -10.222 1.00 96.88 96 GLY A N 1
ATOM 756 C CA . GLY A 1 96 ? -9.317 12.849 -11.543 1.00 96.88 96 GLY A CA 1
ATOM 757 C C . GLY A 1 96 ? -10.042 14.070 -12.110 1.00 96.88 96 GLY A C 1
ATOM 758 O O . GLY A 1 96 ? -10.230 15.091 -11.436 1.00 96.88 96 GLY A O 1
ATOM 759 N N . HIS A 1 97 ? -10.395 13.972 -13.379 1.00 97.06 97 HIS A N 1
ATOM 760 C CA . HIS A 1 97 ? -11.237 14.902 -14.106 1.00 97.06 97 HIS A CA 1
ATOM 761 C C . HIS A 1 97 ? -12.720 14.579 -13.833 1.00 97.06 97 HIS A C 1
ATOM 763 O O . HIS A 1 97 ? -13.054 13.420 -13.616 1.00 97.06 97 HIS A O 1
ATOM 769 N N . PRO A 1 98 ? -13.651 15.553 -13.863 1.00 97.25 98 PRO A N 1
ATOM 770 C CA . PRO A 1 98 ? -15.073 15.284 -13.601 1.00 97.25 98 PRO A CA 1
ATOM 771 C C . PRO A 1 98 ? -15.755 14.310 -14.573 1.00 97.25 98 PRO A C 1
ATOM 773 O O . PRO A 1 98 ? -16.894 13.923 -14.333 1.00 97.25 98 PRO A O 1
ATOM 776 N N . TRP A 1 99 ? -15.092 13.985 -15.681 1.00 97.06 99 TRP A N 1
ATOM 777 C CA . TRP A 1 99 ? -15.590 13.095 -16.727 1.00 97.06 99 TRP A CA 1
ATOM 778 C C . TRP A 1 99 ? -14.884 11.730 -16.733 1.00 97.06 99 TRP A C 1
ATOM 780 O O . TRP A 1 99 ? -15.149 10.941 -17.638 1.00 97.06 99 TRP A O 1
ATOM 790 N N . ASP A 1 100 ? -13.964 11.501 -15.788 1.00 92.38 100 ASP A N 1
ATOM 791 C CA . ASP A 1 100 ? -13.359 10.185 -15.536 1.00 92.38 100 ASP A CA 1
ATOM 792 C C . ASP A 1 100 ? -14.351 9.222 -14.855 1.00 92.38 100 ASP A C 1
ATOM 794 O O . ASP A 1 100 ? -15.330 9.700 -14.230 1.00 92.38 100 ASP A O 1
#

Secondary structure (DSSP, 8-state):
--SEEEE--SHHHHHHHHHHTTSTT--EEEE-SS--S--HHHHSGGGHHHHTT-SSSB--EEPPPBGGGTTBPPEE--B-STTGGGGGS--------TT-

Foldseek 3Di:
DFPEEAEALAQVSVVVQVVQVVPVVGHYHYDAQAEALPDVLLVDLVSLVVLQPDPRQWPFDWDAQDVVVVGDIDTDTWTRYRNIVCSNDNVDDDPDDPVD

pLDDT: mean 97.03, std 1.69, range [88.25, 98.69]

Radius of gyration: 16.58 Å; chains: 1; bounding box: 35×28×47 Å

Sequence (100 aa):
MYDDIIVGAGSAGCVLANRLSADPNRQVCLLEAGPEDTSPWIHLPVGIFFTMRSRTLNWRYQTEPETELYNRRLFWPRGKTLGGSSSINAMVYTRGHPWD